Protein AF-A0A6C0KZQ9-F1 (afdb_monomer)

Foldseek 3Di:
DDQLVVLVVVLVVQLVVQLCCCVPPVVDDSVVRNVVSNVVSVVSSVCCQQFNDDPPGDHGDPVPDD

pLDDT: mean 93.3, std 6.42, range [63.47, 98.31]

Sequence (66 aa):
MNKNLEHLFHAVIVGVVLCLVMTQVMGQSTKVACDRSMVIAALAFVYMVMYGHKFPPGNVNPSFKW

Secondary structure (DSSP, 8-state):
--HHHHHHHHHHHHHHHHHHHHHHTT---HHHHHHHHHHHHHHHHHHHHHH-S-SS--SPPGGG--

Radius of gyration: 13.79 Å; Cα contacts (8 Å, |Δi|>4): 57; chains: 1; bounding box: 39×22×32 Å

Mean predicted aligned error: 3.56 Å

Solvent-accessible surface area (backbone atoms only — not comparable to full-atom values): 3619 Å² total; per-residue (Å²): 132,59,70,70,59,52,37,48,54,49,21,52,50,50,20,52,54,43,22,49,45,30,34,74,73,64,67,38,56,67,67,60,20,41,58,55,18,47,54,52,19,52,53,49,30,53,46,26,68,41,36,40,89,58,82,79,66,72,62,69,40,70,93,75,62,130

Nearest PDB structures (foldseek):
  8b6h-assembly1_EG  TM=8.644E-01  e=5.024E+00  Tetrahymena thermophila SB210
  7b9f-assembly1_X  TM=4.921E-01  e=5.024E+00  Mycobacterium xenopi RIVM700367
  7b9s-assembly1_S  TM=4.943E-01  e=6.521E+00  Mycobacterium xenopi RIVM700367

Structure (mmCIF, N/CA/C/O backbone):
data_AF-A0A6C0KZQ9-F1
#
_entry.id   AF-A0A6C0KZQ9-F1
#
loop_
_atom_site.group_PDB
_atom_site.id
_atom_site.type_symbol
_atom_site.label_atom_id
_atom_site.label_alt_id
_atom_site.label_comp_id
_atom_site.label_asym_id
_atom_site.label_entity_id
_atom_site.label_seq_id
_atom_site.pdbx_PDB_ins_code
_atom_site.Cartn_x
_atom_site.Cartn_y
_atom_site.Cartn_z
_atom_site.occupancy
_atom_site.B_iso_or_equiv
_atom_site.auth_seq_id
_atom_site.auth_comp_id
_atom_site.auth_asym_id
_atom_site.auth_atom_id
_atom_site.pdbx_PDB_model_num
ATOM 1 N N . MET A 1 1 ? 4.176 12.686 -13.948 1.00 63.47 1 MET A N 1
ATOM 2 C CA . MET A 1 1 ? 4.690 12.139 -12.673 1.00 63.47 1 MET A CA 1
ATOM 3 C C . MET A 1 1 ? 5.573 10.935 -12.989 1.00 63.47 1 MET A C 1
ATOM 5 O O . MET A 1 1 ? 5.282 10.250 -13.960 1.00 63.47 1 MET A O 1
ATOM 9 N N . ASN A 1 2 ? 6.674 10.699 -12.271 1.00 89.94 2 ASN A N 1
ATOM 10 C CA . ASN A 1 2 ? 7.475 9.481 -12.460 1.00 89.94 2 ASN A CA 1
ATOM 11 C C . ASN A 1 2 ? 6.706 8.253 -11.936 1.00 89.94 2 ASN A C 1
ATOM 13 O O . ASN A 1 2 ? 5.968 8.355 -10.957 1.00 89.94 2 ASN A O 1
ATOM 17 N N . LYS A 1 3 ? 6.908 7.084 -12.560 1.00 87.56 3 LYS A N 1
ATOM 18 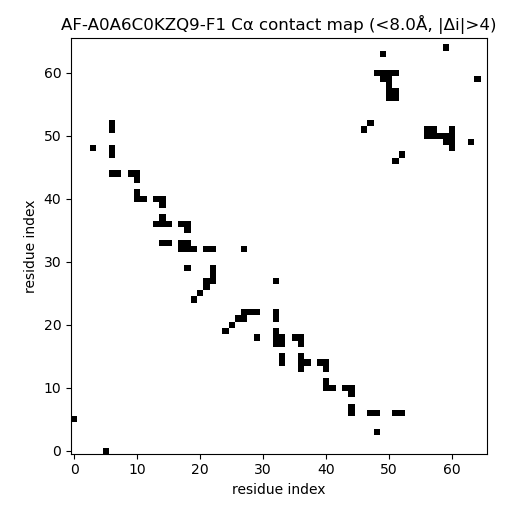C CA . LYS A 1 3 ? 6.171 5.847 -12.227 1.00 87.56 3 LYS A CA 1
ATOM 19 C C . LYS A 1 3 ? 6.295 5.444 -10.754 1.00 87.56 3 LYS A C 1
ATOM 21 O O . LYS A 1 3 ? 5.338 4.974 -10.160 1.00 87.56 3 LYS A O 1
ATOM 26 N N . ASN A 1 4 ? 7.449 5.696 -10.138 1.00 89.38 4 ASN A N 1
ATOM 27 C CA . ASN A 1 4 ? 7.669 5.390 -8.722 1.00 89.38 4 ASN A CA 1
ATOM 28 C C . ASN A 1 4 ? 6.765 6.216 -7.794 1.00 89.38 4 ASN A C 1
ATOM 30 O O . ASN A 1 4 ? 6.231 5.681 -6.827 1.00 89.38 4 ASN A O 1
ATOM 34 N N . LEU A 1 5 ? 6.564 7.503 -8.098 1.00 93.31 5 LEU A N 1
ATOM 35 C CA . LEU A 1 5 ? 5.675 8.360 -7.314 1.00 93.31 5 LEU A CA 1
ATOM 36 C C . LEU A 1 5 ? 4.204 8.020 -7.578 1.00 93.31 5 LEU A C 1
ATOM 38 O O . LEU A 1 5 ? 3.407 8.024 -6.649 1.00 93.31 5 LEU A O 1
ATOM 42 N N . GLU A 1 6 ? 3.854 7.637 -8.809 1.00 94.50 6 GLU A N 1
ATOM 43 C CA . GLU A 1 6 ? 2.526 7.094 -9.135 1.00 94.50 6 GLU A CA 1
ATOM 44 C C . GLU A 1 6 ? 2.193 5.852 -8.305 1.00 94.50 6 GLU A C 1
ATOM 46 O O . GLU A 1 6 ? 1.135 5.796 -7.682 1.00 94.50 6 GLU A O 1
ATOM 51 N N . HIS A 1 7 ? 3.118 4.895 -8.217 1.00 94.56 7 HIS A N 1
ATOM 52 C CA . HIS A 1 7 ? 2.941 3.696 -7.400 1.00 94.56 7 HIS A CA 1
ATOM 53 C C . HIS A 1 7 ? 2.845 4.014 -5.903 1.00 94.56 7 HIS A C 1
ATOM 55 O O . HIS A 1 7 ? 2.089 3.355 -5.190 1.00 94.56 7 HIS A O 1
ATOM 61 N N . LEU A 1 8 ? 3.564 5.038 -5.428 1.00 95.94 8 LEU A N 1
ATOM 62 C CA . LEU A 1 8 ? 3.463 5.497 -4.043 1.00 95.94 8 LEU A CA 1
ATOM 63 C C . LEU A 1 8 ? 2.066 6.056 -3.754 1.00 95.94 8 LEU A C 1
ATOM 65 O O . LEU A 1 8 ? 1.423 5.622 -2.802 1.00 95.94 8 LEU A O 1
ATOM 69 N N . PHE A 1 9 ? 1.569 6.966 -4.597 1.00 96.44 9 PHE A N 1
ATOM 70 C CA . PHE A 1 9 ? 0.210 7.498 -4.466 1.00 96.44 9 PHE A CA 1
ATOM 71 C C . PHE A 1 9 ? -0.837 6.387 -4.527 1.00 96.44 9 PHE A C 1
ATOM 73 O O . PHE A 1 9 ? -1.757 6.367 -3.712 1.00 96.44 9 PHE A O 1
ATOM 80 N N . HIS A 1 10 ? -0.676 5.433 -5.444 1.00 95.06 10 HIS A N 1
ATOM 81 C CA . HIS A 1 10 ? -1.591 4.307 -5.556 1.00 95.06 10 HIS A CA 1
ATOM 82 C C . HIS A 1 10 ? -1.606 3.453 -4.281 1.00 95.06 10 HIS A C 1
ATOM 84 O O . HIS A 1 10 ? -2.675 3.123 -3.776 1.00 95.06 10 HIS A O 1
ATOM 90 N N . ALA A 1 11 ? -0.440 3.146 -3.708 1.00 96.75 11 ALA A N 1
ATOM 91 C CA . ALA A 1 11 ? -0.346 2.394 -2.460 1.00 96.75 11 ALA A CA 1
ATOM 92 C C . ALA A 1 11 ? -0.983 3.137 -1.272 1.00 96.75 11 ALA A C 1
ATOM 94 O O . ALA A 1 11 ? -1.679 2.517 -0.468 1.00 96.75 11 ALA A O 1
ATOM 95 N N . VAL A 1 12 ? -0.808 4.462 -1.187 1.00 97.69 12 VAL A N 1
ATOM 96 C CA . VAL A 1 12 ? -1.472 5.295 -0.168 1.00 97.69 12 VAL A CA 1
ATOM 97 C C . VAL A 1 12 ? -2.992 5.215 -0.312 1.00 97.69 12 VAL A C 1
ATOM 99 O O . VAL A 1 12 ? -3.688 4.988 0.677 1.00 97.69 12 VAL A O 1
ATOM 102 N N . ILE A 1 13 ? -3.512 5.331 -1.539 1.00 97.81 13 ILE A N 1
ATOM 103 C CA . ILE A 1 13 ? -4.951 5.206 -1.814 1.00 97.81 13 ILE A CA 1
ATOM 104 C C . ILE A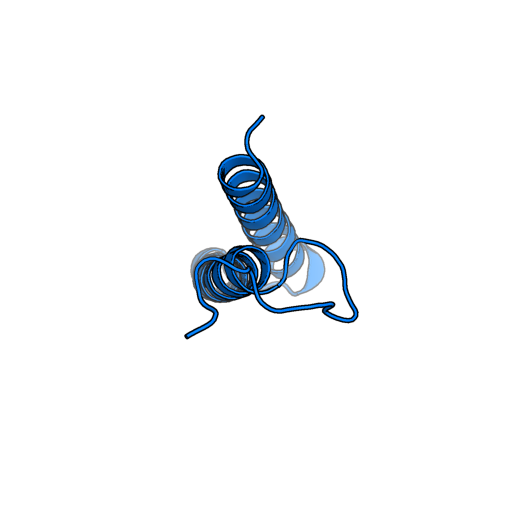 1 13 ? -5.455 3.815 -1.412 1.00 97.81 13 ILE A C 1
ATOM 106 O O . ILE A 1 13 ? -6.468 3.721 -0.723 1.00 97.81 13 ILE A O 1
ATOM 110 N N . VAL A 1 14 ? -4.734 2.747 -1.772 1.00 96.94 14 VAL A N 1
ATOM 111 C CA . VAL A 1 14 ? -5.076 1.368 -1.380 1.00 96.94 14 VAL A CA 1
ATOM 112 C C . VAL A 1 14 ? -5.151 1.235 0.142 1.00 96.94 14 VAL A C 1
ATOM 114 O O . VAL A 1 14 ? -6.134 0.701 0.648 1.00 96.94 14 VAL A O 1
ATOM 117 N N . GLY A 1 15 ? -4.172 1.759 0.884 1.00 97.81 15 GLY A N 1
ATOM 118 C CA . GLY A 1 15 ? -4.174 1.715 2.349 1.00 97.81 15 GLY A CA 1
ATOM 119 C C . GLY A 1 15 ? -5.353 2.460 2.981 1.00 97.81 15 GLY A C 1
ATOM 120 O O . GLY A 1 15 ? -6.001 1.931 3.886 1.00 97.81 15 GLY A O 1
ATOM 121 N N . VAL A 1 16 ? -5.675 3.659 2.483 1.00 98.00 16 VAL A N 1
ATOM 122 C CA . VAL A 1 16 ? -6.805 4.463 2.981 1.00 98.00 16 VAL A CA 1
ATOM 123 C C . VAL A 1 16 ? -8.137 3.779 2.688 1.00 98.00 16 VAL A C 1
ATOM 125 O O . VAL A 1 16 ? -8.945 3.599 3.599 1.00 98.00 16 VAL A O 1
ATOM 128 N N . VAL A 1 17 ? -8.358 3.358 1.439 1.00 98.19 17 VAL A N 1
ATOM 129 C CA . VAL A 1 17 ? -9.590 2.668 1.033 1.00 98.19 17 VAL A CA 1
ATOM 130 C C . VAL A 1 17 ? -9.772 1.396 1.853 1.00 98.19 17 VAL A C 1
ATOM 132 O O . VAL A 1 17 ? -10.867 1.136 2.343 1.00 98.19 17 VAL A O 1
ATOM 135 N N . LEU A 1 18 ? -8.702 0.632 2.073 1.00 97.69 18 LEU A N 1
ATOM 136 C CA . LEU A 1 18 ? -8.787 -0.607 2.832 1.00 97.69 18 LEU A CA 1
ATOM 137 C C . LEU A 1 18 ? -9.065 -0.365 4.325 1.00 97.69 18 LEU A C 1
ATOM 139 O O . LEU A 1 18 ? -9.906 -1.067 4.888 1.00 97.69 18 LEU A O 1
ATOM 143 N N . CYS A 1 19 ? -8.471 0.667 4.947 1.00 97.75 19 CYS A N 1
ATOM 144 C CA . CYS A 1 19 ? -8.789 1.010 6.341 1.00 97.75 19 CYS A CA 1
ATOM 145 C C . CYS A 1 19 ? -10.255 1.470 6.469 1.00 97.75 19 CYS A C 1
ATOM 147 O O . CYS A 1 19 ? -10.950 1.076 7.409 1.00 97.75 19 CYS A O 1
ATOM 149 N N . LEU A 1 20 ? -10.781 2.220 5.492 1.00 97.81 20 LEU A N 1
ATOM 150 C CA . LEU A 1 20 ? -12.201 2.593 5.452 1.00 97.81 20 LEU A CA 1
ATOM 151 C C . LEU A 1 20 ? -13.120 1.379 5.268 1.00 97.81 20 LEU A C 1
ATOM 153 O O . LEU A 1 20 ? -14.105 1.251 5.986 1.00 97.81 20 LEU A O 1
ATOM 157 N N . VAL A 1 21 ? -12.791 0.449 4.372 1.00 9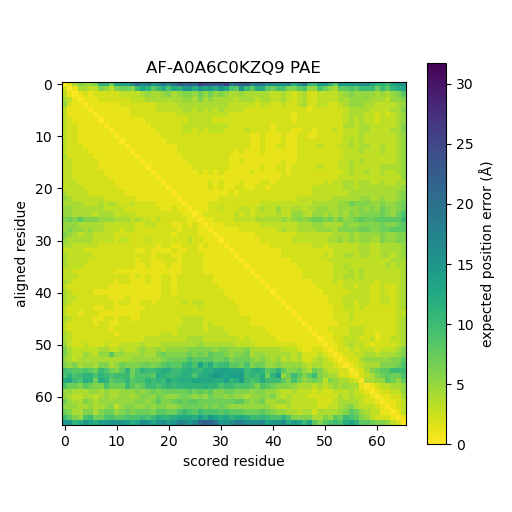8.12 21 VAL A N 1
ATOM 158 C CA . VAL A 1 21 ? -13.586 -0.775 4.181 1.00 98.12 21 VAL A CA 1
ATOM 159 C C . VAL A 1 21 ? -13.584 -1.628 5.452 1.00 98.12 21 VAL A C 1
ATOM 161 O O . VAL A 1 21 ? -14.638 -2.067 5.906 1.00 98.12 21 VAL A O 1
ATOM 164 N N . MET A 1 22 ? -12.428 -1.825 6.087 1.00 97.75 22 MET A N 1
ATOM 165 C CA . MET A 1 22 ? -12.338 -2.617 7.318 1.00 97.75 22 MET A CA 1
ATOM 166 C C . MET A 1 22 ? -13.093 -1.980 8.491 1.00 97.75 22 MET A C 1
ATOM 168 O O . MET A 1 22 ? -13.687 -2.703 9.291 1.00 97.75 22 MET A O 1
ATOM 172 N N . THR A 1 23 ? -13.104 -0.649 8.592 1.00 97.94 23 THR A N 1
ATOM 173 C CA . THR A 1 23 ? -13.848 0.045 9.654 1.00 97.94 23 THR A CA 1
ATOM 174 C C . THR A 1 23 ? -15.350 0.085 9.377 1.00 97.94 23 THR A C 1
ATOM 176 O O . THR A 1 23 ? -16.130 -0.296 10.245 1.00 97.94 23 THR A O 1
ATOM 179 N N . GLN A 1 24 ? -15.769 0.502 8.179 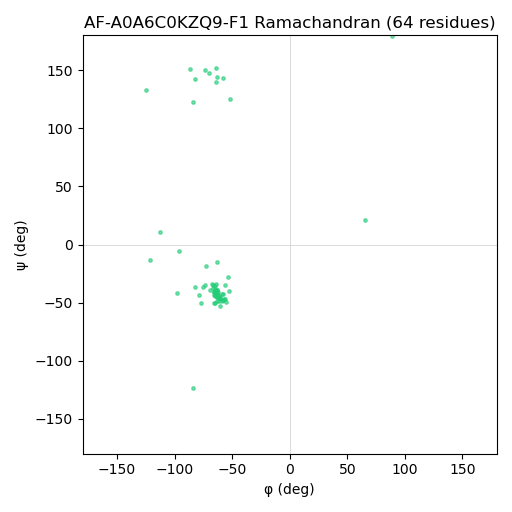1.00 96.44 24 GLN A N 1
ATOM 180 C CA . GLN A 1 24 ? -17.181 0.748 7.857 1.00 96.44 24 GLN A CA 1
ATOM 181 C C . GLN A 1 24 ? -17.946 -0.525 7.477 1.00 96.44 24 GLN A C 1
ATOM 183 O O . GLN A 1 24 ? -19.117 -0.659 7.813 1.00 96.44 24 GLN A O 1
ATOM 188 N N . VAL A 1 25 ? -17.300 -1.458 6.773 1.00 97.31 25 VAL A N 1
ATOM 189 C CA . VAL A 1 25 ? -17.955 -2.667 6.243 1.00 97.31 25 VAL A CA 1
ATOM 190 C C . VAL A 1 25 ? -17.729 -3.866 7.160 1.00 97.31 25 VAL A C 1
ATOM 192 O O . VAL A 1 25 ? -18.653 -4.634 7.404 1.00 97.31 25 VAL A O 1
ATOM 195 N N . MET A 1 26 ? -16.510 -4.037 7.684 1.00 95.50 26 MET A N 1
ATOM 196 C CA . MET A 1 26 ? -16.155 -5.208 8.504 1.00 95.50 26 MET A CA 1
ATOM 197 C C . MET A 1 26 ? -16.265 -4.965 10.018 1.00 95.50 26 MET A C 1
ATOM 199 O O . MET A 1 26 ? -16.049 -5.899 10.788 1.00 95.50 26 MET A O 1
ATOM 203 N N . GLY A 1 27 ? -16.550 -3.732 10.456 1.00 95.69 27 GLY A N 1
ATOM 204 C CA . GLY A 1 27 ? -16.708 -3.383 11.872 1.00 95.69 27 GLY A CA 1
ATOM 205 C C . GLY A 1 27 ? -15.436 -3.532 12.716 1.00 95.69 27 GLY A C 1
ATOM 206 O O . GLY A 1 27 ? -15.518 -3.690 13.933 1.00 95.69 27 GLY A O 1
ATOM 207 N N . GLN A 1 28 ? -14.251 -3.528 12.097 1.00 96.31 28 GLN A N 1
ATOM 208 C CA . GLN A 1 28 ? -12.988 -3.624 12.831 1.00 96.31 28 GLN A CA 1
ATOM 209 C C . GLN A 1 28 ? -12.674 -2.308 13.550 1.00 96.31 28 GLN A C 1
ATOM 211 O O . GLN A 1 28 ? -13.008 -1.223 13.071 1.00 96.31 28 GLN A O 1
ATOM 216 N N . SER A 1 29 ? -11.970 -2.389 14.683 1.00 97.50 29 SER A N 1
ATOM 217 C CA . SER A 1 29 ? -11.483 -1.187 15.364 1.00 97.50 29 SER A CA 1
ATOM 218 C C . SER A 1 29 ? -10.490 -0.431 14.479 1.00 97.50 29 SER A C 1
ATOM 220 O O . SER A 1 29 ? -9.684 -1.042 13.773 1.00 97.50 29 SER A O 1
ATOM 222 N N . THR A 1 30 ? -10.508 0.903 14.548 1.00 96.38 30 THR A N 1
ATOM 223 C CA . THR A 1 30 ? -9.666 1.776 13.710 1.00 96.38 30 THR A CA 1
ATOM 224 C C . THR A 1 30 ? -8.188 1.404 13.779 1.00 96.38 30 THR A C 1
ATOM 226 O O . THR A 1 30 ? -7.515 1.369 12.753 1.00 96.38 30 THR A O 1
ATOM 229 N N . LYS A 1 31 ? -7.692 1.055 14.975 1.00 97.25 31 LYS A N 1
ATOM 230 C CA . LYS A 1 31 ? -6.305 0.622 15.173 1.00 97.25 31 LYS A CA 1
ATOM 231 C C . LYS A 1 31 ? -5.989 -0.6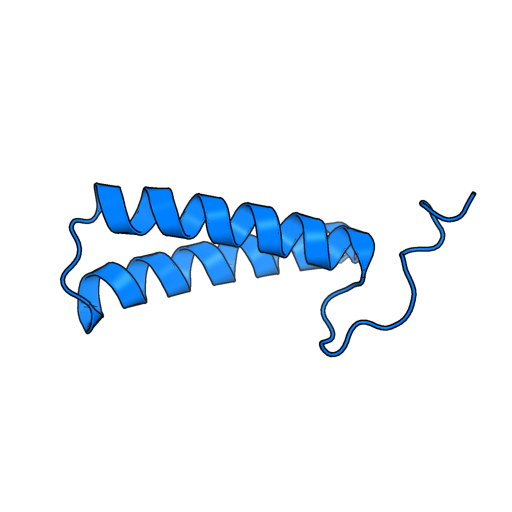41 14.364 1.00 97.25 31 LYS A C 1
ATOM 233 O O . LYS A 1 31 ? -5.060 -0.643 13.570 1.00 97.25 31 LYS A O 1
ATOM 238 N N . VAL A 1 32 ? -6.803 -1.688 14.514 1.00 97.62 32 VAL A N 1
ATOM 239 C CA . VAL A 1 32 ? -6.595 -2.969 13.820 1.00 97.62 32 VAL A CA 1
ATOM 240 C C . VAL A 1 32 ? -6.743 -2.810 12.306 1.00 97.62 32 VAL A C 1
ATOM 242 O O . VAL A 1 32 ? -5.938 -3.355 11.551 1.00 97.62 32 VAL A O 1
ATOM 245 N N . ALA A 1 33 ? -7.746 -2.050 11.866 1.00 98.06 33 ALA A N 1
ATOM 246 C CA . ALA A 1 33 ? -8.006 -1.791 10.457 1.00 98.06 33 ALA A CA 1
ATOM 247 C C . ALA A 1 33 ? -6.829 -1.075 9.786 1.00 98.06 33 ALA A C 1
ATOM 249 O O . ALA A 1 33 ? -6.369 -1.508 8.728 1.00 98.06 33 ALA A O 1
ATOM 250 N N . CYS A 1 34 ? -6.313 -0.011 10.402 1.00 96.69 34 CYS A N 1
ATOM 251 C CA . CYS A 1 34 ? -5.228 0.764 9.816 1.00 96.69 34 CYS A CA 1
ATOM 252 C C . CYS A 1 34 ? -3.871 0.050 9.930 1.00 96.69 34 CYS A C 1
ATOM 254 O O . CYS A 1 34 ? -3.134 0.064 8.948 1.00 96.69 34 CYS A O 1
ATOM 256 N N . ASP A 1 35 ? -3.578 -0.670 11.023 1.00 98.12 35 ASP A N 1
ATOM 257 C CA . ASP A 1 35 ? -2.359 -1.494 11.133 1.00 98.12 35 ASP A CA 1
ATOM 258 C C . ASP A 1 35 ? -2.307 -2.556 10.016 1.00 98.12 35 ASP A C 1
ATOM 260 O O . ASP A 1 35 ? -1.317 -2.672 9.290 1.00 98.12 35 ASP A O 1
ATOM 264 N N . ARG A 1 36 ? -3.406 -3.297 9.808 1.00 97.81 36 ARG A N 1
ATOM 265 C CA . ARG A 1 36 ? -3.510 -4.314 8.744 1.00 97.81 36 ARG A CA 1
ATOM 266 C C . ARG A 1 36 ? -3.457 -3.699 7.349 1.00 97.81 36 ARG A C 1
ATOM 268 O O . ARG A 1 36 ? -2.771 -4.222 6.471 1.00 97.81 36 ARG A O 1
ATOM 275 N N . SER A 1 37 ? -4.162 -2.589 7.145 1.00 97.88 37 SER A N 1
ATOM 276 C CA . SER A 1 37 ? -4.204 -1.914 5.846 1.00 97.88 37 SER A CA 1
ATOM 277 C C . SER A 1 37 ? -2.851 -1.332 5.460 1.00 97.88 37 SER A C 1
ATOM 279 O O . SER A 1 37 ? -2.486 -1.387 4.290 1.00 97.88 37 SER A O 1
ATOM 281 N N . MET A 1 38 ? -2.073 -0.848 6.432 1.00 97.69 38 MET A N 1
ATOM 282 C CA . MET A 1 38 ? -0.726 -0.338 6.193 1.00 97.69 38 MET A CA 1
ATOM 283 C C . MET A 1 38 ? 0.231 -1.445 5.737 1.00 97.69 38 MET A C 1
ATOM 285 O O . MET A 1 38 ? 0.996 -1.244 4.795 1.00 97.69 38 MET A O 1
ATOM 289 N N . VAL A 1 39 ? 0.153 -2.638 6.341 1.00 98.31 39 VAL A N 1
ATOM 290 C CA . VAL A 1 39 ? 0.936 -3.806 5.896 1.00 98.31 39 VAL A CA 1
ATOM 291 C C . VAL A 1 39 ? 0.585 -4.177 4.454 1.00 98.31 39 VAL A C 1
ATOM 293 O O . VAL A 1 39 ? 1.478 -4.371 3.629 1.00 98.31 39 VAL A O 1
ATOM 296 N N . ILE A 1 40 ? -0.707 -4.227 4.121 1.00 97.75 40 ILE A N 1
ATOM 297 C CA . ILE A 1 40 ? -1.164 -4.563 2.765 1.00 97.75 40 ILE A CA 1
ATOM 298 C C . ILE A 1 40 ? -0.739 -3.484 1.759 1.00 97.75 40 ILE A C 1
ATOM 300 O O . ILE A 1 40 ? -0.260 -3.817 0.676 1.00 97.75 40 ILE A O 1
ATOM 304 N N . ALA A 1 41 ? -0.837 -2.204 2.121 1.00 97.81 41 ALA A N 1
ATOM 305 C CA . ALA A 1 41 ? -0.381 -1.093 1.290 1.00 97.81 41 ALA A CA 1
ATOM 306 C C . ALA A 1 41 ? 1.133 -1.146 1.029 1.00 97.81 41 ALA A C 1
ATOM 308 O O . ALA A 1 41 ? 1.566 -0.934 -0.103 1.00 97.81 41 ALA A O 1
ATOM 309 N N . ALA A 1 42 ? 1.938 -1.482 2.042 1.00 97.88 42 ALA A N 1
ATOM 310 C CA . ALA A 1 42 ? 3.382 -1.642 1.890 1.00 97.88 42 ALA A CA 1
ATOM 311 C C . ALA A 1 42 ? 3.730 -2.794 0.933 1.00 97.88 42 ALA A C 1
ATOM 313 O O . ALA A 1 42 ? 4.549 -2.621 0.031 1.00 97.88 42 ALA A O 1
ATOM 314 N N . LEU A 1 43 ? 3.064 -3.945 1.070 1.00 97.44 43 LEU A N 1
ATOM 315 C CA . LEU A 1 43 ? 3.241 -5.076 0.155 1.00 97.44 43 LEU A CA 1
ATOM 316 C C . LEU A 1 43 ? 2.808 -4.723 -1.276 1.00 97.44 43 LEU A C 1
ATOM 318 O O . LEU A 1 43 ? 3.513 -5.050 -2.230 1.00 97.44 43 LEU A O 1
ATOM 322 N N . ALA A 1 44 ? 1.694 -4.004 -1.432 1.00 96.50 44 ALA A N 1
ATOM 323 C CA . ALA A 1 44 ? 1.226 -3.521 -2.728 1.00 96.50 44 ALA A CA 1
ATOM 324 C C . ALA A 1 44 ? 2.213 -2.529 -3.366 1.00 96.50 44 ALA A C 1
ATOM 326 O O . ALA A 1 44 ? 2.452 -2.587 -4.571 1.00 96.50 44 ALA A O 1
ATOM 327 N N . PHE A 1 45 ? 2.830 -1.649 -2.573 1.00 96.62 45 PHE A N 1
ATOM 328 C CA . PHE A 1 45 ? 3.869 -0.740 -3.056 1.00 96.62 4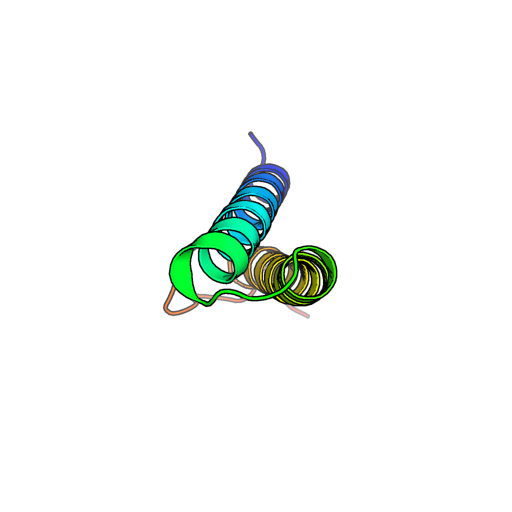5 PHE A CA 1
ATOM 329 C C . PHE A 1 45 ? 5.096 -1.501 -3.561 1.00 96.62 45 PHE A C 1
ATOM 331 O O . PHE A 1 45 ? 5.544 -1.256 -4.681 1.00 96.62 45 PHE A O 1
ATOM 338 N N . VAL A 1 46 ? 5.597 -2.464 -2.778 1.00 95.69 46 VAL A N 1
ATOM 339 C CA . VAL A 1 46 ? 6.711 -3.334 -3.190 1.00 95.69 46 VAL A CA 1
ATOM 340 C C . VAL A 1 46 ? 6.368 -4.056 -4.493 1.00 95.69 46 VAL A C 1
ATOM 342 O O . VAL A 1 46 ? 7.156 -4.013 -5.439 1.00 95.69 46 VAL A O 1
ATOM 345 N N . TYR A 1 47 ? 5.167 -4.636 -4.592 1.00 94.69 47 TYR A N 1
ATOM 346 C CA . TYR A 1 47 ? 4.678 -5.257 -5.824 1.00 94.69 47 TYR A CA 1
ATOM 347 C C . TYR A 1 47 ? 4.721 -4.283 -7.008 1.00 94.69 47 TYR A C 1
ATOM 349 O O . TYR A 1 47 ? 5.280 -4.612 -8.051 1.00 94.69 47 TYR A O 1
ATOM 357 N N . MET A 1 48 ? 4.193 -3.066 -6.858 1.00 94.44 48 MET A N 1
ATOM 358 C CA . MET A 1 48 ? 4.145 -2.098 -7.955 1.00 94.44 48 MET A CA 1
ATOM 359 C C . MET A 1 48 ? 5.537 -1.596 -8.364 1.00 94.44 48 MET A C 1
ATOM 361 O O . MET A 1 48 ? 5.786 -1.381 -9.547 1.00 94.44 48 MET A O 1
ATOM 365 N N . VAL A 1 49 ? 6.480 -1.456 -7.431 1.00 94.38 49 VAL A N 1
ATOM 366 C CA . VAL A 1 49 ? 7.880 -1.115 -7.751 1.00 94.38 49 VAL A CA 1
ATOM 367 C C . VAL A 1 49 ? 8.572 -2.245 -8.522 1.00 94.38 49 VAL A C 1
ATOM 369 O O . VAL A 1 49 ? 9.355 -1.976 -9.440 1.00 94.38 49 VAL A O 1
ATOM 372 N N . MET A 1 50 ? 8.267 -3.499 -8.180 1.00 92.75 50 MET A N 1
ATOM 373 C CA . MET A 1 50 ? 8.852 -4.676 -8.821 1.00 92.75 50 MET A CA 1
ATOM 374 C C . MET A 1 50 ? 8.221 -5.010 -10.175 1.00 92.75 50 MET A C 1
ATOM 376 O O . MET A 1 50 ? 8.952 -5.321 -11.107 1.00 92.75 50 MET A O 1
ATOM 380 N N . TYR A 1 51 ? 6.897 -4.958 -10.302 1.00 92.81 51 TYR A N 1
ATOM 381 C CA . TYR A 1 51 ? 6.155 -5.499 -11.452 1.00 92.81 51 TYR A CA 1
ATOM 382 C C . TYR A 1 51 ? 5.314 -4.450 -12.194 1.00 92.81 51 TYR A C 1
ATOM 384 O O . TYR A 1 51 ? 4.857 -4.691 -13.313 1.00 92.81 51 TYR A O 1
ATOM 392 N N . GL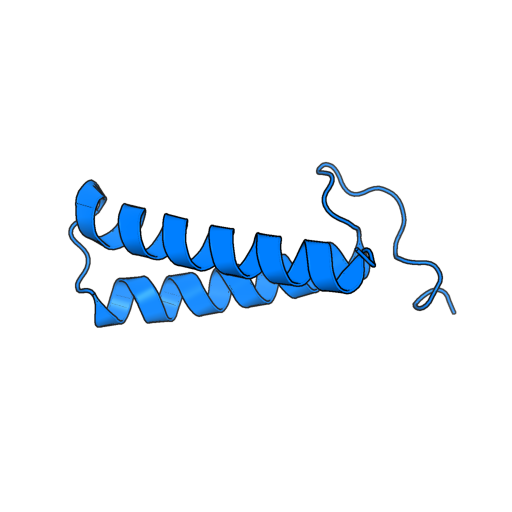Y A 1 52 ? 5.123 -3.272 -11.601 1.00 90.12 52 GLY A N 1
ATOM 393 C CA . GLY A 1 52 ? 4.222 -2.236 -12.098 1.00 90.12 52 GLY A CA 1
ATOM 394 C C . GLY A 1 52 ? 2.786 -2.369 -11.586 1.00 90.12 52 GLY A C 1
ATOM 395 O O . GLY A 1 52 ? 2.438 -3.270 -10.831 1.00 90.12 52 GLY A O 1
ATOM 396 N N . HIS A 1 53 ? 1.933 -1.439 -12.015 1.00 88.62 53 HIS A N 1
ATOM 397 C CA . HIS A 1 53 ? 0.540 -1.330 -11.568 1.00 88.62 53 HIS A CA 1
ATOM 398 C C . HIS A 1 53 ? -0.408 -2.417 -12.127 1.00 88.62 53 HIS A C 1
ATOM 400 O O . HIS A 1 53 ? -1.484 -2.648 -11.583 1.00 88.62 53 HIS A O 1
ATOM 406 N N . LYS A 1 54 ? -0.036 -3.101 -13.216 1.00 86.75 54 LYS A N 1
ATOM 407 C CA . LYS A 1 54 ? -0.925 -4.056 -13.896 1.00 86.75 54 LYS A CA 1
ATOM 408 C C . LYS A 1 54 ? -0.915 -5.426 -13.214 1.00 86.75 54 LYS A C 1
ATOM 410 O O . LYS A 1 54 ? 0.135 -5.911 -12.795 1.00 86.75 54 LYS A O 1
ATOM 415 N N . PHE A 1 55 ? -2.086 -6.056 -13.169 1.00 81.62 55 PHE A N 1
ATOM 416 C CA . PHE A 1 55 ? -2.261 -7.465 -12.828 1.00 81.62 55 PHE A CA 1
ATOM 417 C C . PHE A 1 55 ? -3.038 -8.157 -13.965 1.00 81.62 55 PHE A C 1
ATOM 419 O O . PHE A 1 55 ? -4.044 -7.590 -14.401 1.00 81.62 55 PHE A O 1
ATOM 426 N N . PRO A 1 56 ? -2.620 -9.337 -14.469 1.00 81.75 56 PRO A N 1
ATOM 427 C CA . PRO A 1 56 ? -1.460 -10.146 -14.062 1.00 81.75 56 PRO A CA 1
ATOM 428 C C . PRO A 1 56 ? -0.107 -9.440 -14.302 1.00 81.75 56 PRO A C 1
ATOM 430 O O . PRO A 1 56 ? -0.025 -8.574 -15.179 1.00 81.75 56 PRO A O 1
ATOM 433 N N . PRO A 1 57 ? 0.941 -9.751 -13.510 1.00 86.38 57 PRO A N 1
ATOM 434 C CA . PRO A 1 57 ? 2.237 -9.091 -13.628 1.00 86.38 57 PRO A CA 1
ATOM 435 C C . PRO A 1 57 ? 2.878 -9.391 -14.984 1.00 86.38 57 PRO A C 1
ATOM 437 O O . PRO A 1 57 ? 2.808 -10.509 -15.492 1.00 86.38 57 PRO A O 1
ATOM 440 N N . GLY A 1 58 ? 3.508 -8.372 -15.566 1.00 81.56 58 GLY A N 1
ATOM 441 C CA . GLY A 1 58 ? 4.320 -8.526 -16.768 1.00 81.56 58 GLY A CA 1
ATOM 442 C C . GLY A 1 58 ? 5.740 -8.975 -16.421 1.00 81.56 58 GLY A C 1
ATOM 443 O O . GLY A 1 58 ? 5.961 -9.983 -15.759 1.00 81.56 58 GLY A O 1
ATOM 444 N N . ASN A 1 59 ? 6.725 -8.193 -16.860 1.00 87.00 59 ASN A N 1
ATOM 445 C CA . ASN A 1 59 ? 8.126 -8.405 -16.506 1.00 87.00 59 ASN A CA 1
ATOM 446 C C . ASN A 1 59 ? 8.485 -7.714 -15.185 1.00 87.00 59 ASN A C 1
ATOM 448 O O . ASN A 1 59 ? 7.965 -6.638 -14.890 1.00 87.00 59 ASN A O 1
ATOM 452 N N . VAL A 1 60 ? 9.460 -8.276 -14.462 1.00 89.19 60 VAL A N 1
ATOM 453 C CA . VAL A 1 60 ? 10.159 -7.544 -13.398 1.00 89.19 60 VAL A CA 1
ATOM 454 C C . VAL A 1 60 ? 10.800 -6.277 -13.962 1.00 89.19 60 VAL A C 1
ATOM 456 O O . VAL A 1 60 ? 11.299 -6.260 -15.095 1.00 89.19 60 VAL A O 1
ATOM 459 N N . ASN A 1 61 ? 10.774 -5.216 -13.163 1.00 88.62 61 ASN A N 1
ATOM 460 C CA . ASN A 1 61 ? 11.368 -3.930 -13.472 1.00 88.62 61 ASN A CA 1
ATOM 461 C C . ASN A 1 61 ? 12.840 -4.140 -13.890 1.00 88.62 61 ASN A C 1
ATOM 463 O O . ASN A 1 61 ? 13.591 -4.768 -13.140 1.00 88.62 61 ASN A O 1
ATOM 467 N N . PRO A 1 62 ? 13.258 -3.649 -15.076 1.00 87.44 62 PRO A N 1
ATOM 468 C CA . PRO A 1 62 ? 14.604 -3.862 -15.606 1.00 87.44 62 PRO A CA 1
ATOM 469 C C . PRO A 1 62 ? 15.732 -3.468 -14.652 1.00 87.44 62 PRO A C 1
ATOM 471 O O . PRO A 1 62 ? 16.793 -4.073 -14.711 1.00 87.44 62 PRO A O 1
ATOM 474 N N . SER A 1 63 ? 15.499 -2.512 -13.747 1.00 89.44 63 SER A N 1
ATOM 475 C CA . SER A 1 63 ? 16.472 -2.118 -12.719 1.00 89.44 63 SER A CA 1
ATOM 476 C C . SER A 1 63 ? 16.820 -3.227 -11.717 1.00 89.44 63 SER A C 1
ATOM 478 O O . SER A 1 63 ? 17.807 -3.093 -11.006 1.00 89.44 63 SER A O 1
ATOM 480 N N . PHE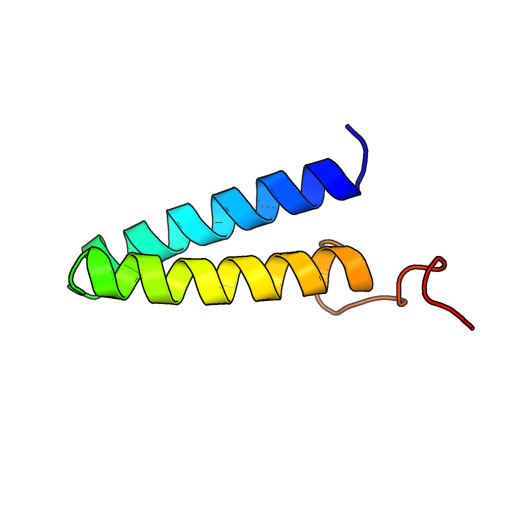 A 1 64 ? 16.026 -4.299 -11.648 1.00 86.94 64 PHE A N 1
ATOM 481 C CA . PHE A 1 64 ? 16.271 -5.469 -10.797 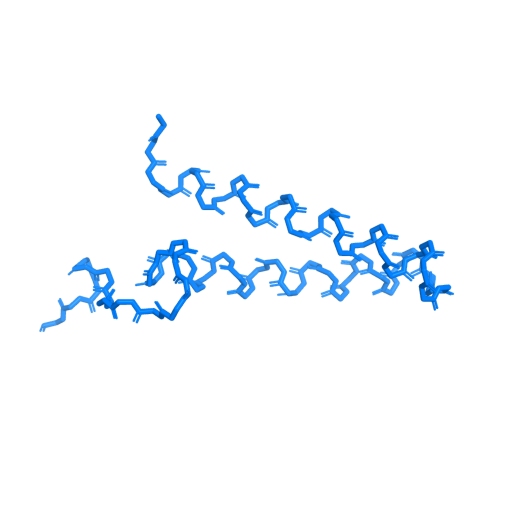1.00 86.94 64 PHE A CA 1
ATOM 482 C C . PHE A 1 64 ? 16.590 -6.739 -11.603 1.00 86.94 64 PHE A C 1
ATOM 484 O O . PHE A 1 64 ? 16.580 -7.835 -11.043 1.00 86.94 64 PHE A O 1
ATOM 491 N N . LYS A 1 65 ? 16.834 -6.620 -12.917 1.00 83.38 65 LYS A N 1
ATOM 492 C CA . LYS A 1 65 ? 17.344 -7.730 -13.732 1.00 83.38 65 LYS A CA 1
ATOM 493 C C . LYS A 1 65 ? 18.867 -7.777 -13.580 1.00 83.38 65 LYS A C 1
ATOM 495 O O . LYS A 1 65 ? 19.522 -6.766 -13.821 1.00 83.38 65 LYS A O 1
ATOM 500 N N . TRP A 1 66 ? 19.379 -8.925 -13.142 1.00 74.94 66 TRP A N 1
ATOM 501 C CA . TRP A 1 66 ? 20.808 -9.210 -12.985 1.00 74.94 66 TRP A CA 1
ATOM 502 C C . TRP A 1 66 ? 21.399 -9.750 -14.284 1.00 74.94 66 TRP A C 1
ATOM 504 O O . TRP A 1 66 ? 20.673 -10.507 -14.973 1.00 74.94 66 TRP A O 1
#

Organism: NCBI:txid1070528